Protein AF-A0A2A5Y1K6-F1 (afdb_monomer)

pLDDT: mean 95.36, std 6.52, range [63.84, 98.5]

Foldseek 3Di:
DPDPDDDDDAQEDEAFADEPVVRVVVVVVVVVVPHRYYHFDEWPCVVVVHACPDPVNPPGARHGGYYDD

Nearest PDB structures (foldseek):
  8gju-assembly1_K  TM=9.903E-01  e=7.008E-06  Homo sapiens
  8gju-assembly2_L  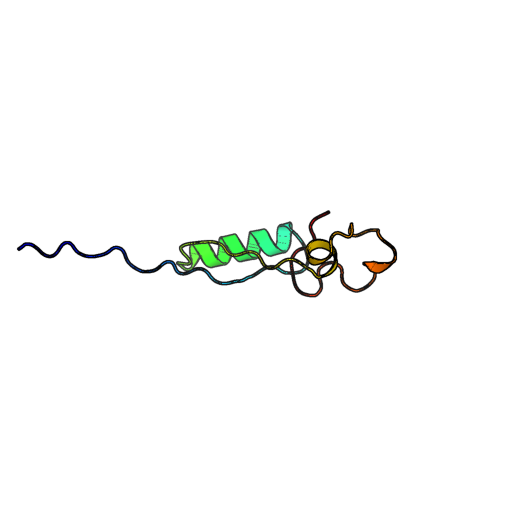TM=9.889E-01  e=1.911E-05  Homo sapiens
  8gju-assembly1_J  TM=9.914E-01  e=2.335E-05  Homo sapiens
  4r3u-assembly1_A-2  TM=9.869E-01  e=3.051E-05  Aquincola tertiaricarbonis
  4r3u-assembly2_B-3  TM=9.875E-01  e=4.872E-05  Aquincola tertiaricarbonis

Mean predicted aligned error: 3.87 Å

Radius of gyration: 16.63 Å; Cα contacts (8 Å, |Δi|>4): 118; chains: 1; bounding box: 28×23×57 Å

Structure (mmCIF, N/CA/C/O backbone):
data_AF-A0A2A5Y1K6-F1
#
_entry.id   AF-A0A2A5Y1K6-F1
#
loop_
_atom_site.group_PDB
_atom_site.id
_atom_site.type_symbol
_atom_site.label_atom_id
_atom_site.label_alt_id
_atom_site.label_comp_id
_atom_site.label_asym_id
_atom_site.lab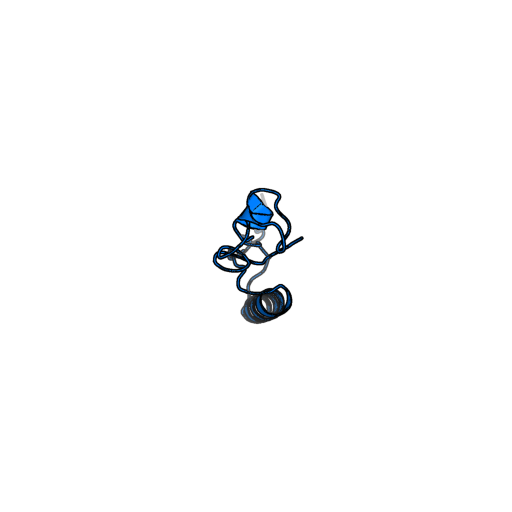el_entity_id
_atom_site.label_seq_id
_atom_site.pdbx_PDB_ins_code
_atom_site.Cartn_x
_atom_site.Cartn_y
_atom_site.Cartn_z
_atom_site.occupancy
_atom_site.B_iso_or_equiv
_atom_site.auth_seq_id
_atom_site.auth_comp_id
_atom_site.auth_asym_id
_atom_site.auth_atom_id
_atom_site.pdbx_PDB_model_num
ATOM 1 N N . MET A 1 1 ? -11.422 15.875 41.193 1.00 63.84 1 MET A N 1
ATOM 2 C CA . MET A 1 1 ? -11.067 15.775 39.761 1.00 63.84 1 MET A CA 1
ATOM 3 C C . MET A 1 1 ? -11.726 14.533 39.198 1.00 63.84 1 MET A C 1
ATOM 5 O O . MET A 1 1 ? -11.426 13.448 39.674 1.00 63.84 1 MET A O 1
ATOM 9 N N . ILE A 1 2 ? -12.649 14.683 38.250 1.00 68.62 2 ILE A N 1
ATOM 10 C CA . ILE A 1 2 ? -13.164 13.545 37.482 1.00 68.62 2 ILE A CA 1
ATOM 11 C C . ILE A 1 2 ? -12.103 13.251 36.420 1.00 68.62 2 ILE A C 1
ATOM 13 O O . ILE A 1 2 ? -11.783 14.129 35.624 1.00 68.62 2 ILE A O 1
ATOM 17 N N . ILE A 1 3 ? -11.496 12.065 36.454 1.00 76.69 3 ILE A N 1
ATOM 18 C CA . ILE A 1 3 ? -10.593 11.626 35.388 1.00 76.69 3 ILE A CA 1
ATOM 19 C C . ILE A 1 3 ? -11.482 11.162 34.237 1.00 76.69 3 ILE A C 1
ATOM 21 O O . ILE A 1 3 ? -12.134 10.122 34.337 1.00 76.69 3 ILE A O 1
ATOM 25 N N . GLU A 1 4 ? -11.547 11.944 33.162 1.00 81.88 4 GLU A N 1
ATOM 26 C CA . GLU A 1 4 ? -12.186 11.486 31.931 1.00 81.88 4 GLU A CA 1
ATOM 27 C C . GLU A 1 4 ? -11.418 10.293 31.355 1.00 81.88 4 GLU A C 1
ATOM 29 O O . GLU A 1 4 ? -10.186 10.279 31.279 1.00 81.88 4 GLU A O 1
ATOM 34 N N . LYS A 1 5 ? -12.163 9.268 30.935 1.00 82.25 5 LYS A N 1
ATOM 35 C CA . LYS A 1 5 ? -11.596 8.085 30.293 1.00 82.25 5 LYS A CA 1
ATOM 36 C C . LYS A 1 5 ? -10.973 8.491 28.955 1.00 82.25 5 LYS A C 1
ATOM 38 O O . LYS A 1 5 ? -11.684 8.910 28.043 1.00 82.25 5 LYS A O 1
ATOM 43 N N . GLN A 1 6 ? -9.658 8.325 28.822 1.00 88.38 6 GLN A N 1
ATOM 44 C CA . GLN A 1 6 ? -8.970 8.570 27.555 1.00 88.38 6 GLN A CA 1
ATOM 45 C C . GLN A 1 6 ? -9.490 7.635 26.456 1.00 88.38 6 GLN A C 1
ATOM 47 O O . GLN A 1 6 ? -9.797 6.461 26.697 1.00 88.38 6 GLN A O 1
ATOM 52 N N . LYS A 1 7 ? -9.587 8.165 25.231 1.00 89.50 7 LYS A N 1
ATOM 53 C CA . LYS A 1 7 ? -9.924 7.363 24.051 1.00 89.50 7 LYS A CA 1
ATOM 54 C C . LYS A 1 7 ? -8.858 6.273 23.852 1.00 89.50 7 LYS A C 1
ATOM 56 O O . LYS A 1 7 ? -7.677 6.553 24.052 1.00 89.50 7 LYS A O 1
ATOM 61 N N . PRO A 1 8 ? -9.249 5.047 23.462 1.00 91.88 8 PRO A N 1
ATOM 62 C CA . PRO A 1 8 ? -8.293 3.974 23.218 1.00 91.88 8 PRO A CA 1
ATOM 63 C C . PRO A 1 8 ? -7.378 4.295 22.030 1.00 91.88 8 PRO A C 1
ATOM 65 O O . PRO A 1 8 ? -7.722 5.089 21.151 1.00 91.88 8 PRO A O 1
ATOM 68 N N . TRP A 1 9 ? -6.220 3.637 21.996 1.00 94.81 9 TRP A N 1
ATOM 69 C CA . TRP A 1 9 ? -5.255 3.741 20.904 1.00 94.81 9 TRP A CA 1
ATOM 70 C C . TRP A 1 9 ? -5.833 3.257 19.570 1.00 94.81 9 TRP A C 1
ATOM 72 O O . TRP A 1 9 ? -6.664 2.350 19.520 1.00 94.81 9 TRP A O 1
ATOM 82 N N . LEU A 1 10 ? -5.340 3.837 18.475 1.00 96.06 10 LEU A N 1
ATOM 83 C CA . LEU A 1 10 ? -5.706 3.431 17.123 1.00 96.06 10 LEU A CA 1
ATOM 84 C C . LEU A 1 10 ? -5.023 2.106 16.753 1.00 96.06 10 LEU A C 1
ATOM 86 O O . LEU A 1 10 ? -3.796 2.027 16.709 1.00 96.06 10 LEU A O 1
ATOM 90 N N . ILE A 1 11 ? -5.807 1.094 16.386 1.00 97.50 11 ILE A N 1
ATOM 91 C CA . ILE A 1 11 ? -5.296 -0.139 15.782 1.00 97.50 11 ILE A CA 1
ATOM 92 C C . ILE A 1 11 ? -5.130 0.115 14.281 1.00 97.50 11 ILE A C 1
ATOM 94 O O . ILE A 1 11 ? -6.120 0.219 13.552 1.00 97.50 11 ILE A O 1
ATOM 98 N N . ARG A 1 12 ? -3.877 0.260 13.831 1.00 97.69 12 ARG A N 1
ATOM 99 C CA . ARG A 1 12 ? -3.521 0.699 12.472 1.00 97.69 12 ARG A CA 1
ATOM 100 C C . ARG A 1 12 ? -2.451 -0.199 11.841 1.00 97.69 12 ARG A C 1
ATOM 102 O O . ARG A 1 12 ? -1.285 0.178 11.760 1.00 97.69 12 ARG A O 1
ATOM 109 N N . THR A 1 13 ? -2.836 -1.395 11.404 1.00 96.88 13 THR A N 1
ATOM 110 C CA . THR A 1 13 ? -1.914 -2.325 10.735 1.00 96.88 13 THR A CA 1
ATOM 111 C C . THR A 1 13 ? -1.393 -1.729 9.427 1.00 96.88 13 THR A C 1
ATOM 113 O O . THR A 1 13 ? -2.179 -1.265 8.599 1.00 96.88 13 THR A O 1
ATOM 116 N N . TYR A 1 14 ? -0.071 -1.761 9.252 1.00 97.50 14 TYR A N 1
ATOM 117 C CA . TYR A 1 14 ? 0.611 -1.406 8.009 1.00 97.50 14 TYR A CA 1
ATOM 118 C C . TYR A 1 14 ? 0.457 -2.533 6.991 1.00 97.50 14 TYR A C 1
ATOM 120 O O . TYR A 1 14 ? 0.864 -3.663 7.260 1.00 97.50 14 TYR A O 1
ATOM 128 N N . ALA A 1 15 ? -0.190 -2.247 5.862 1.00 97.00 15 ALA A N 1
ATOM 129 C CA . ALA A 1 15 ? -0.514 -3.252 4.859 1.00 97.00 15 ALA A CA 1
ATOM 130 C C . ALA A 1 15 ? -0.664 -2.643 3.458 1.00 97.00 15 ALA A C 1
ATOM 132 O O . ALA A 1 15 ? -1.052 -1.489 3.311 1.00 97.00 15 ALA A O 1
ATOM 133 N N . GLY A 1 16 ? -0.403 -3.455 2.439 1.00 94.19 16 GLY A N 1
ATOM 134 C CA . GLY A 1 16 ? -0.557 -3.152 1.016 1.00 94.19 16 GLY A CA 1
ATOM 135 C C . GLY A 1 16 ? 0.144 -4.251 0.220 1.00 94.19 16 GLY A C 1
ATOM 136 O O . GLY A 1 16 ? 1.191 -4.725 0.654 1.00 94.19 16 GLY A O 1
ATOM 137 N N . HIS A 1 17 ? -0.463 -4.745 -0.859 1.00 87.50 17 HIS A N 1
ATOM 138 C CA . HIS A 1 17 ? 0.094 -5.861 -1.631 1.00 87.50 17 HIS A CA 1
ATOM 139 C C . HIS A 1 17 ? -0.572 -6.012 -3.004 1.00 87.50 17 HIS A C 1
ATOM 141 O O . HIS A 1 17 ? -1.796 -5.898 -3.109 1.00 87.50 17 HIS A O 1
ATOM 147 N N . SER A 1 18 ? 0.218 -6.404 -4.008 1.00 92.50 18 SER A N 1
ATOM 148 C CA . SER A 1 18 ? -0.221 -6.838 -5.337 1.00 92.50 18 SER A CA 1
ATOM 149 C C . SER A 1 18 ? -0.924 -5.745 -6.145 1.00 92.50 18 SER A C 1
ATOM 151 O O . SER A 1 18 ? -0.279 -5.113 -6.970 1.00 92.50 18 SER A O 1
ATOM 153 N N . SER A 1 19 ? -2.212 -5.490 -5.911 1.00 97.25 19 SER A N 1
ATOM 154 C CA . SER A 1 19 ? -3.003 -4.487 -6.634 1.00 97.25 19 SER A CA 1
ATOM 155 C C . SER A 1 19 ? -3.822 -3.616 -5.682 1.00 97.25 19 SER A C 1
ATOM 157 O O . SER A 1 19 ? -3.984 -3.933 -4.493 1.00 97.25 19 SER A O 1
ATOM 159 N N . ALA A 1 20 ? -4.373 -2.518 -6.204 1.00 97.81 20 ALA A N 1
ATOM 160 C CA . ALA A 1 20 ? -5.273 -1.647 -5.456 1.00 97.81 20 ALA A CA 1
ATOM 161 C C . ALA A 1 20 ? -6.538 -2.392 -4.989 1.00 97.81 20 ALA A C 1
ATOM 163 O O . ALA A 1 20 ? -6.955 -2.253 -3.837 1.00 97.81 20 ALA A O 1
ATOM 164 N N . GLU A 1 21 ? -7.119 -3.247 -5.833 1.00 98.12 21 GLU A N 1
ATOM 165 C CA . GLU A 1 21 ? -8.309 -4.048 -5.524 1.00 98.12 21 GLU A CA 1
ATOM 166 C C . GLU A 1 21 ? -8.030 -5.096 -4.442 1.00 98.12 21 GLU A C 1
ATOM 168 O O . GLU A 1 21 ? -8.820 -5.249 -3.498 1.00 98.12 21 GLU A O 1
ATOM 173 N N . ALA A 1 22 ? -6.898 -5.799 -4.549 1.00 97.38 22 ALA A N 1
ATOM 174 C CA . ALA A 1 22 ? -6.472 -6.786 -3.561 1.00 97.38 22 ALA A CA 1
ATOM 175 C C . ALA A 1 22 ? -6.216 -6.119 -2.200 1.00 97.38 22 ALA A C 1
ATOM 177 O O . ALA A 1 22 ? -6.733 -6.568 -1.169 1.00 97.38 22 ALA A O 1
ATOM 178 N N . SER A 1 23 ? -5.507 -4.988 -2.208 1.00 98.19 23 SER A N 1
ATOM 179 C CA . SER A 1 23 ? -5.241 -4.182 -1.015 1.00 98.19 23 SER A CA 1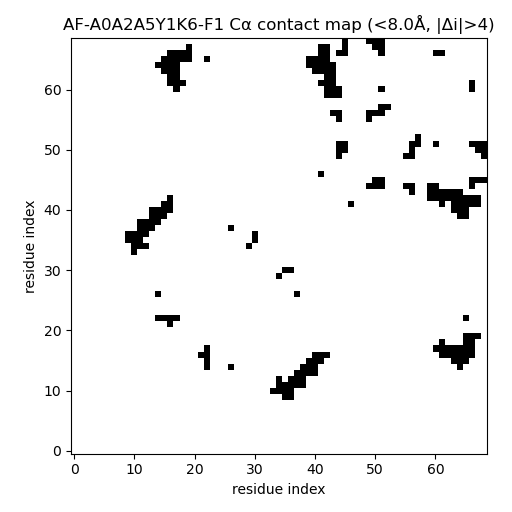
ATOM 180 C C . SER A 1 23 ? -6.534 -3.661 -0.379 1.00 98.19 23 SER A C 1
ATOM 182 O O . SER A 1 23 ? -6.743 -3.824 0.821 1.00 98.19 23 SER A O 1
ATOM 184 N N . ASN A 1 24 ? -7.472 -3.137 -1.172 1.00 98.12 24 ASN A N 1
ATOM 185 C CA . ASN A 1 24 ? -8.780 -2.686 -0.688 1.00 98.12 24 ASN A CA 1
ATOM 186 C C . ASN A 1 24 ? -9.594 -3.822 -0.047 1.00 98.12 24 ASN A C 1
ATOM 188 O O . ASN A 1 24 ? -10.234 -3.640 0.992 1.00 98.12 24 ASN A O 1
ATOM 192 N N . THR A 1 25 ? -9.555 -5.016 -0.641 1.00 98.12 25 THR A N 1
ATOM 193 C CA . THR A 1 25 ? -10.214 -6.205 -0.085 1.00 98.12 25 THR A CA 1
ATOM 194 C C . THR A 1 25 ? -9.619 -6.580 1.274 1.00 98.12 25 THR A C 1
ATOM 196 O O . THR A 1 25 ? -10.365 -6.828 2.228 1.00 98.12 25 THR A O 1
ATOM 199 N N . LEU A 1 26 ? -8.287 -6.550 1.399 1.00 96.94 26 LEU A N 1
ATOM 200 C CA . LEU A 1 26 ? -7.582 -6.752 2.666 1.00 96.94 26 LEU A CA 1
ATOM 201 C C . LEU A 1 26 ? -7.967 -5.693 3.710 1.00 96.94 26 LEU A C 1
ATOM 203 O O . LEU A 1 26 ? -8.309 -6.049 4.839 1.00 96.94 26 LEU A O 1
ATOM 207 N N . TYR A 1 27 ? -7.987 -4.410 3.341 1.00 98.00 27 TYR A N 1
ATOM 208 C CA . TYR A 1 27 ? -8.359 -3.318 4.247 1.00 98.00 27 TYR A CA 1
ATOM 209 C C . TYR A 1 27 ? -9.772 -3.499 4.792 1.00 98.00 27 TYR A C 1
ATOM 211 O O . TYR A 1 27 ? -9.978 -3.483 6.006 1.00 98.00 27 TYR A O 1
ATOM 219 N N . LYS A 1 28 ? -10.747 -3.769 3.917 1.00 98.19 28 LYS A N 1
ATOM 220 C CA . LYS A 1 28 ? -12.134 -4.032 4.323 1.00 98.19 28 LYS A CA 1
ATOM 221 C C . LYS A 1 28 ? -12.237 -5.245 5.248 1.00 98.19 28 LYS A C 1
ATOM 223 O O . LYS A 1 28 ? -12.999 -5.209 6.213 1.00 98.19 28 LYS A O 1
ATOM 228 N N . LYS A 1 29 ? -11.472 -6.310 4.987 1.00 98.06 29 LYS A N 1
ATOM 229 C CA . LYS A 1 29 ? -11.418 -7.495 5.858 1.00 98.06 29 LYS A CA 1
ATOM 230 C C . LYS A 1 29 ? -10.872 -7.149 7.244 1.00 98.06 29 LYS A C 1
ATOM 232 O O . LYS A 1 29 ? -11.433 -7.614 8.231 1.00 98.06 29 LYS A O 1
ATOM 237 N N . ASN A 1 30 ? -9.827 -6.332 7.330 1.00 97.69 30 ASN A N 1
ATOM 238 C CA . ASN A 1 30 ? -9.242 -5.943 8.611 1.00 97.69 30 ASN A CA 1
ATOM 239 C C . ASN A 1 30 ? -10.150 -4.993 9.400 1.00 97.69 30 ASN A C 1
ATOM 241 O O . ASN A 1 30 ? -10.323 -5.181 10.602 1.00 97.69 30 ASN A O 1
ATOM 245 N N . LEU A 1 31 ? -10.790 -4.032 8.727 1.00 98.06 31 LEU A N 1
ATOM 246 C CA . LEU A 1 31 ? -11.788 -3.151 9.343 1.00 98.06 31 LEU A CA 1
ATOM 247 C C . LEU A 1 31 ? -12.942 -3.966 9.948 1.00 98.06 31 LEU A C 1
ATOM 249 O O . LEU A 1 31 ? -13.290 -3.780 11.110 1.00 98.06 31 LEU A O 1
ATOM 253 N N . LYS A 1 32 ? -13.467 -4.958 9.211 1.00 98.38 32 LYS A N 1
ATOM 254 C CA . LYS A 1 32 ? -14.486 -5.895 9.726 1.00 98.38 32 LYS A CA 1
ATOM 255 C C . LYS A 1 32 ? -14.011 -6.721 10.931 1.00 98.38 32 LYS A C 1
ATOM 257 O O . LYS A 1 32 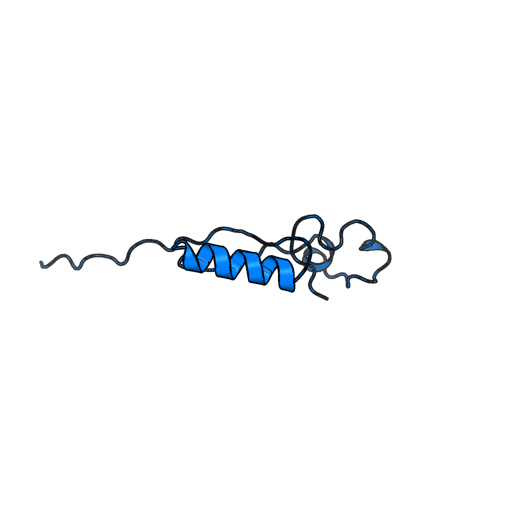? -14.843 -7.214 11.683 1.00 98.38 32 LYS A O 1
ATOM 262 N N . LYS A 1 33 ? -12.697 -6.884 11.113 1.00 97.81 33 LYS A N 1
ATOM 263 C CA . LYS A 1 33 ? -12.073 -7.598 12.241 1.00 97.81 33 LYS A CA 1
ATOM 264 C C . LYS A 1 33 ? -11.687 -6.688 13.415 1.00 97.81 33 LYS A C 1
ATOM 266 O O . LYS A 1 33 ? -11.055 -7.165 14.351 1.00 97.81 33 LYS A O 1
ATOM 271 N N . GLY A 1 34 ? -12.053 -5.405 13.382 1.00 97.12 34 GLY A N 1
ATOM 272 C CA . GLY A 1 34 ? -11.809 -4.471 14.484 1.00 97.12 34 GLY A CA 1
ATOM 273 C C . GLY A 1 34 ? -10.561 -3.599 14.338 1.00 97.12 34 GLY A C 1
ATOM 274 O O . GLY A 1 34 ? -10.203 -2.907 15.286 1.00 97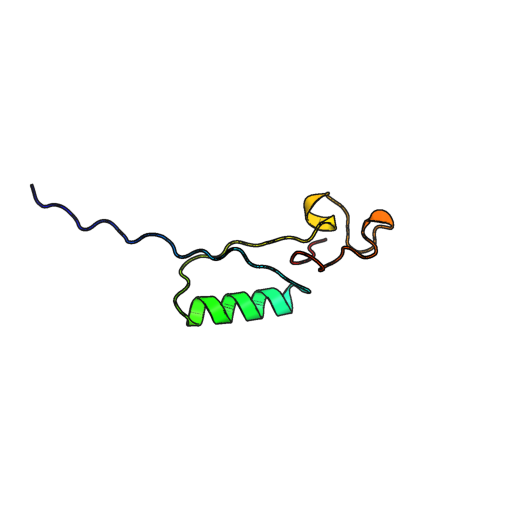.12 34 GLY A O 1
ATOM 275 N N . GLN A 1 35 ? -9.903 -3.582 13.171 1.00 98.00 35 GLN A N 1
ATOM 276 C CA . GLN A 1 35 ? -8.943 -2.519 12.857 1.00 98.00 35 GLN A CA 1
ATOM 277 C C . GLN A 1 35 ? -9.683 -1.174 12.809 1.00 98.00 35 GLN A C 1
ATOM 279 O O . GLN A 1 35 ? -10.759 -1.080 12.222 1.00 98.00 35 GLN A O 1
ATOM 284 N N . THR A 1 36 ? -9.108 -0.129 13.402 1.00 97.25 36 THR A N 1
ATOM 285 C CA . THR A 1 36 ? -9.780 1.173 13.560 1.00 97.25 36 THR A CA 1
ATOM 286 C C . THR A 1 36 ? -9.160 2.287 12.717 1.00 97.25 36 THR A C 1
ATOM 288 O O . THR A 1 36 ? -9.692 3.391 12.693 1.00 97.25 36 THR A O 1
ATOM 291 N N . GLY A 1 37 ? -8.048 2.031 12.022 1.00 97.50 37 GLY A N 1
ATOM 292 C CA . GLY A 1 37 ? -7.450 2.967 11.067 1.00 97.50 37 GLY A CA 1
ATOM 293 C C . GLY A 1 37 ? -6.656 2.257 9.977 1.00 97.50 37 GLY A C 1
ATOM 294 O O . GLY A 1 37 ? -6.249 1.116 10.160 1.00 97.50 37 GLY A O 1
ATOM 295 N N . LEU A 1 38 ? -6.403 2.919 8.848 1.00 97.8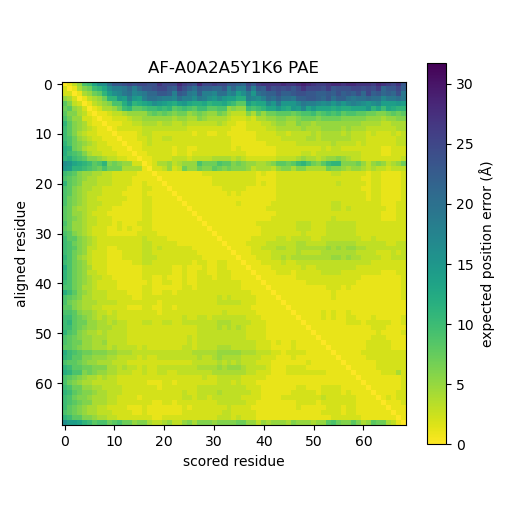8 38 LEU A N 1
ATOM 296 C CA . LEU A 1 38 ? -5.645 2.364 7.718 1.00 97.88 38 LEU A CA 1
ATOM 297 C C . LEU A 1 38 ? -4.210 2.908 7.685 1.00 97.88 38 LEU A C 1
ATOM 299 O O . LEU A 1 38 ? -3.983 4.065 8.022 1.00 97.88 38 LEU A O 1
ATOM 303 N N . SER A 1 39 ? -3.249 2.083 7.267 1.00 98.12 39 SER A N 1
ATOM 304 C CA . SER A 1 39 ? -1.867 2.491 6.987 1.00 98.12 39 SER A CA 1
ATOM 305 C C . SER A 1 39 ? -1.386 1.732 5.757 1.00 98.12 39 SER A C 1
ATOM 307 O O . SER A 1 39 ? -1.355 0.504 5.781 1.00 98.12 39 SER A O 1
ATOM 309 N N . VAL A 1 40 ? -1.050 2.457 4.693 1.00 98.31 40 VAL A N 1
ATOM 310 C CA . VAL A 1 40 ? -0.834 1.886 3.357 1.00 98.31 40 VAL A CA 1
ATOM 311 C C . VAL A 1 40 ? 0.650 1.641 3.109 1.00 98.31 40 VAL A C 1
ATOM 313 O O . VAL A 1 40 ? 1.444 2.564 3.267 1.00 98.31 40 VAL A O 1
ATOM 316 N N . ALA A 1 41 ? 1.003 0.419 2.710 1.00 98.31 41 ALA A N 1
ATOM 317 C CA . ALA A 1 41 ? 2.335 0.062 2.232 1.00 98.31 41 ALA A CA 1
ATOM 318 C C . ALA A 1 41 ? 2.385 0.139 0.704 1.00 98.31 41 ALA A C 1
ATOM 320 O O . ALA A 1 41 ? 1.670 -0.605 0.032 1.00 98.31 41 ALA A O 1
ATOM 321 N N . PHE A 1 42 ? 3.217 1.028 0.165 1.00 98.50 42 PHE A N 1
ATOM 322 C CA . PHE A 1 42 ? 3.415 1.195 -1.278 1.00 98.50 42 PHE A CA 1
ATOM 323 C C . PHE A 1 42 ? 4.518 0.280 -1.801 1.00 98.50 42 PHE A C 1
ATOM 325 O O . PHE A 1 42 ? 5.380 -0.152 -1.034 1.00 98.50 42 PHE A O 1
ATOM 332 N N . ASP A 1 43 ? 4.492 -0.046 -3.088 1.00 98.12 43 ASP A N 1
ATOM 333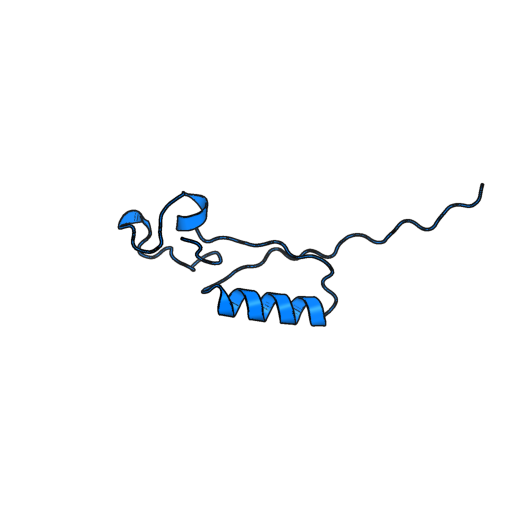 C CA . ASP A 1 43 ? 5.592 -0.772 -3.717 1.00 98.12 43 ASP A CA 1
ATOM 334 C C . ASP A 1 43 ? 6.830 0.124 -3.934 1.00 98.12 43 ASP A C 1
ATOM 336 O O . ASP A 1 43 ? 6.816 1.322 -3.640 1.00 98.12 43 ASP A O 1
ATOM 340 N N . LEU A 1 44 ? 7.942 -0.466 -4.382 1.00 97.94 44 LEU A N 1
ATOM 341 C CA . LEU A 1 44 ? 9.186 0.284 -4.557 1.00 97.94 44 LEU A CA 1
ATOM 342 C C . LEU A 1 44 ? 9.093 1.344 -5.677 1.00 97.94 44 LEU A C 1
ATOM 344 O O . LEU A 1 44 ? 9.552 2.463 -5.432 1.00 97.94 44 LEU A O 1
ATOM 348 N N . PRO A 1 45 ? 8.499 1.067 -6.858 1.00 98.38 45 PRO A N 1
ATOM 349 C CA . PRO A 1 45 ? 8.271 2.085 -7.886 1.00 98.38 45 PRO A CA 1
ATOM 350 C C . PRO A 1 45 ? 7.531 3.317 -7.358 1.00 98.38 45 PRO A C 1
ATOM 352 O O . PRO A 1 45 ? 8.066 4.419 -7.456 1.00 98.38 45 PRO A O 1
ATOM 355 N N . THR A 1 46 ? 6.394 3.147 -6.674 1.00 98.38 46 THR A N 1
ATOM 356 C CA . THR A 1 46 ? 5.654 4.272 -6.084 1.00 98.38 46 THR A CA 1
ATOM 357 C C . THR A 1 46 ? 6.486 5.027 -5.048 1.00 98.38 46 THR A C 1
ATOM 359 O O . THR A 1 46 ? 6.481 6.256 -5.028 1.00 98.38 46 THR A O 1
ATOM 362 N N . GLN A 1 47 ? 7.237 4.322 -4.192 1.00 98.00 47 GLN A N 1
ATOM 363 C CA . GLN A 1 47 ? 8.109 4.959 -3.193 1.00 98.00 47 GLN A CA 1
ATOM 364 C C . GLN A 1 47 ? 9.246 5.780 -3.819 1.00 98.00 47 GLN A C 1
ATOM 366 O O . GLN A 1 47 ? 9.726 6.731 -3.205 1.00 98.00 47 GLN A O 1
ATOM 371 N N . THR A 1 48 ? 9.693 5.395 -5.014 1.00 98.12 48 THR A N 1
ATOM 372 C CA . THR A 1 48 ? 10.825 6.013 -5.718 1.00 98.12 48 THR A CA 1
ATOM 373 C C . THR A 1 48 ? 10.400 6.957 -6.845 1.00 98.12 48 THR A C 1
ATOM 375 O O . THR A 1 48 ? 11.262 7.582 -7.458 1.00 98.12 48 THR A O 1
ATOM 378 N N . GLY A 1 49 ? 9.092 7.127 -7.068 1.00 98.19 49 GLY A N 1
ATOM 379 C CA . GLY A 1 49 ? 8.530 8.068 -8.040 1.00 98.19 49 GLY A CA 1
ATOM 380 C C . GLY A 1 49 ? 8.495 7.556 -9.481 1.00 98.19 49 GLY A C 1
ATOM 381 O O . GLY A 1 49 ? 8.506 8.368 -10.401 1.00 98.19 49 GLY A O 1
ATOM 382 N N . TYR A 1 50 ? 8.480 6.238 -9.684 1.00 98.44 50 TYR A N 1
ATOM 383 C CA . TYR A 1 50 ? 8.323 5.632 -11.004 1.00 98.44 50 TYR A CA 1
ATOM 384 C C . TYR A 1 50 ? 6.907 5.109 -11.224 1.00 98.44 50 TYR A C 1
ATOM 386 O O . TYR A 1 50 ? 6.362 4.398 -10.377 1.00 98.44 50 TYR A O 1
ATOM 394 N N . ASP A 1 51 ? 6.380 5.379 -12.417 1.00 98.44 51 ASP A N 1
ATOM 395 C CA . ASP A 1 51 ? 5.184 4.714 -12.921 1.00 98.44 51 ASP A CA 1
ATOM 396 C C . ASP A 1 51 ? 5.441 3.219 -13.140 1.00 98.44 51 ASP A C 1
ATOM 398 O O . ASP A 1 51 ? 6.569 2.769 -13.369 1.00 98.44 51 ASP A O 1
ATOM 402 N N . SER A 1 52 ? 4.371 2.429 -13.086 1.00 97.94 52 SER A N 1
ATOM 403 C CA . SER A 1 52 ? 4.434 0.967 -13.183 1.00 97.94 52 SER A CA 1
ATOM 404 C C . SER A 1 52 ? 4.967 0.463 -14.532 1.00 97.94 52 SER A C 1
ATOM 406 O O . SER A 1 52 ? 5.459 -0.663 -14.614 1.00 97.94 52 SER A O 1
ATOM 408 N N . ASP A 1 53 ? 4.875 1.268 -15.591 1.00 98.06 53 ASP A N 1
ATOM 409 C CA . ASP A 1 53 ? 5.398 0.966 -16.928 1.00 98.06 53 ASP A CA 1
ATOM 410 C C . ASP A 1 53 ? 6.827 1.495 -17.161 1.00 98.06 53 ASP A C 1
ATOM 412 O O . ASP A 1 53 ? 7.440 1.192 -18.190 1.00 98.06 53 ASP A O 1
ATOM 416 N N . HIS A 1 54 ? 7.407 2.214 -16.193 1.00 98.38 54 HIS A N 1
ATOM 417 C CA . HIS A 1 54 ? 8.775 2.704 -16.284 1.00 98.38 54 HIS A CA 1
ATOM 418 C C . HIS A 1 54 ? 9.777 1.539 -16.323 1.00 98.38 54 HIS A C 1
ATOM 420 O O . HIS A 1 54 ? 9.686 0.572 -15.563 1.00 98.38 54 HIS A O 1
ATOM 426 N N . ILE A 1 55 ? 10.811 1.641 -17.166 1.00 97.94 55 ILE A N 1
ATOM 427 C CA . ILE A 1 55 ? 11.779 0.549 -17.376 1.00 97.94 55 ILE A CA 1
ATOM 428 C C . ILE A 1 55 ? 12.478 0.096 -16.082 1.00 97.94 55 ILE A C 1
ATOM 430 O O . ILE A 1 55 ? 12.748 -1.093 -15.913 1.00 97.94 55 ILE A O 1
ATOM 434 N N . LEU A 1 56 ? 12.722 1.028 -15.153 1.00 97.81 56 LEU A N 1
ATOM 435 C CA . LEU A 1 56 ? 13.336 0.746 -13.848 1.00 97.81 56 LEU A CA 1
ATOM 436 C C . LEU A 1 56 ? 12.359 0.161 -12.814 1.00 97.81 56 LEU A C 1
ATOM 438 O O . LEU A 1 56 ? 12.809 -0.358 -11.799 1.00 97.81 56 LEU A O 1
ATOM 442 N N . ALA A 1 57 ? 11.046 0.214 -13.059 1.00 97.94 57 ALA A N 1
ATOM 443 C CA . ALA A 1 57 ? 10.033 -0.368 -12.175 1.00 97.94 57 ALA A CA 1
ATOM 444 C C . ALA A 1 57 ? 9.861 -1.884 -12.384 1.00 97.94 57 ALA A C 1
ATOM 446 O O . ALA A 1 57 ? 9.310 -2.590 -11.532 1.00 97.94 57 ALA A O 1
ATOM 447 N N . LYS A 1 58 ? 10.331 -2.407 -13.525 1.00 97.19 58 LYS A N 1
ATOM 448 C CA . LYS A 1 58 ? 10.121 -3.796 -13.936 1.00 97.19 58 LYS A CA 1
ATOM 449 C C . LYS A 1 58 ? 10.610 -4.782 -12.871 1.00 97.19 58 LYS A C 1
ATOM 451 O O . LYS A 1 58 ? 11.787 -4.827 -12.532 1.00 97.19 58 LYS A O 1
ATOM 456 N N . GLY A 1 59 ? 9.696 -5.634 -12.410 1.00 96.56 59 GLY A N 1
ATOM 457 C CA . GLY A 1 59 ? 9.972 -6.670 -11.410 1.00 96.56 59 GLY A CA 1
ATOM 458 C C . GLY A 1 59 ? 9.749 -6.240 -9.959 1.00 96.56 59 GLY A C 1
ATOM 459 O O . GLY A 1 59 ? 9.767 -7.105 -9.085 1.00 96.56 59 GLY A O 1
ATOM 460 N N . GLU A 1 60 ? 9.485 -4.957 -9.703 1.00 97.62 60 GLU A N 1
ATOM 461 C CA . GLU A 1 60 ? 9.203 -4.430 -8.361 1.00 97.62 60 GLU A CA 1
ATOM 462 C C . GLU A 1 60 ? 7.746 -3.962 -8.186 1.00 97.62 60 GLU A C 1
ATOM 464 O O . GLU A 1 60 ? 7.279 -3.839 -7.050 1.00 97.62 60 GLU A O 1
ATOM 469 N N . VAL A 1 61 ? 7.009 -3.793 -9.294 1.00 97.94 61 VAL A N 1
ATOM 470 C CA . VAL A 1 61 ? 5.579 -3.434 -9.302 1.00 97.94 61 VAL A CA 1
ATOM 471 C C . VAL A 1 61 ? 4.764 -4.417 -8.456 1.00 97.94 61 VAL A C 1
ATOM 473 O O . VAL A 1 61 ? 4.735 -5.620 -8.724 1.00 97.94 61 VAL A O 1
ATOM 476 N N . GLY A 1 62 ? 4.109 -3.907 -7.414 1.00 97.31 62 GLY A N 1
ATOM 477 C CA . GLY A 1 62 ? 3.233 -4.668 -6.517 1.00 97.31 62 GLY A CA 1
ATOM 478 C C . GLY A 1 62 ? 3.910 -5.713 -5.618 1.00 97.31 62 GLY A C 1
ATOM 479 O O . GLY A 1 62 ? 3.222 -6.451 -4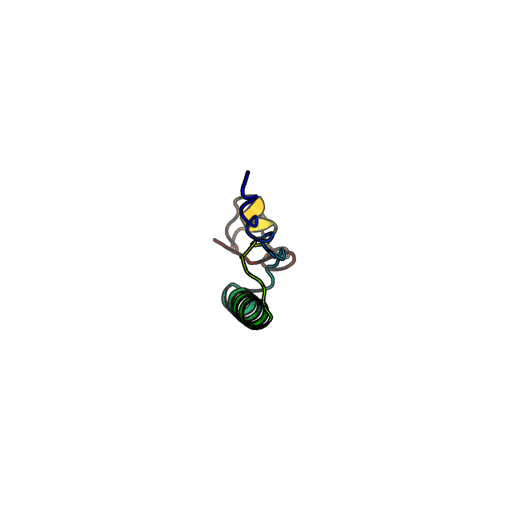.903 1.00 97.31 62 GLY A O 1
ATOM 480 N N . LYS A 1 63 ? 5.248 -5.800 -5.624 1.00 96.69 63 LYS A N 1
ATOM 481 C CA . LYS A 1 63 ? 6.006 -6.858 -4.931 1.00 96.69 63 LYS A CA 1
ATOM 482 C C . LYS A 1 63 ? 6.005 -6.699 -3.414 1.00 96.69 63 LYS A C 1
ATOM 484 O O . LYS A 1 63 ? 5.785 -7.665 -2.687 1.00 96.69 63 LYS A O 1
ATOM 489 N N . VAL A 1 64 ? 6.244 -5.477 -2.942 1.00 96.69 64 VAL A N 1
ATOM 490 C CA . VAL A 1 64 ? 6.387 -5.154 -1.507 1.00 96.69 64 VAL A CA 1
ATOM 491 C C . VAL A 1 64 ? 5.259 -4.275 -0.964 1.00 96.69 64 VAL A C 1
ATOM 493 O O . VAL A 1 64 ? 5.235 -3.968 0.224 1.00 96.69 64 VAL A O 1
ATOM 496 N N . GLY A 1 65 ? 4.316 -3.887 -1.820 1.00 97.62 65 GLY A N 1
ATOM 497 C CA . GLY A 1 65 ? 3.219 -3.001 -1.466 1.00 97.62 65 GLY A CA 1
ATOM 498 C C . GLY A 1 65 ? 2.201 -2.876 -2.591 1.00 97.62 65 GLY A C 1
ATOM 499 O O . GLY A 1 65 ? 2.216 -3.659 -3.538 1.00 97.62 65 GLY A O 1
ATOM 500 N N . VAL A 1 66 ? 1.291 -1.914 -2.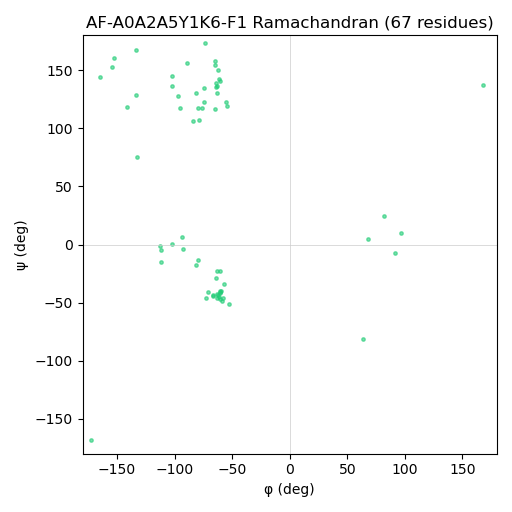468 1.00 98.44 66 VAL A N 1
ATOM 501 C CA . VAL A 1 66 ? 0.343 -1.569 -3.529 1.00 98.44 66 VAL A CA 1
ATOM 502 C C . VAL A 1 66 ? 1.017 -0.648 -4.559 1.00 98.44 66 VAL A C 1
ATOM 504 O O . VAL A 1 66 ? 1.615 0.346 -4.140 1.00 98.44 66 VAL A O 1
ATOM 507 N N . PRO A 1 67 ? 0.931 -0.947 -5.868 1.00 98.12 67 PRO A N 1
ATOM 508 C CA . PRO A 1 67 ? 1.388 -0.043 -6.915 1.00 98.12 67 PRO A CA 1
ATOM 509 C C . PRO A 1 67 ? 0.408 1.120 -7.070 1.00 98.12 67 PRO A C 1
ATOM 511 O O . PRO A 1 67 ? -0.806 0.910 -7.116 1.00 98.12 67 PRO A O 1
ATOM 514 N N . ILE A 1 68 ? 0.944 2.332 -7.164 1.00 97.88 68 ILE A N 1
ATOM 515 C CA . ILE A 1 68 ? 0.247 3.570 -7.527 1.00 97.88 68 ILE A CA 1
ATOM 516 C C . ILE A 1 68 ? 1.104 4.296 -8.566 1.00 97.88 68 ILE A C 1
ATOM 518 O O . ILE A 1 68 ? 2.302 4.501 -8.357 1.00 97.88 68 ILE A O 1
ATOM 522 N N . SER A 1 69 ? 0.488 4.663 -9.681 1.00 92.19 69 SER A N 1
ATOM 523 C CA . SER A 1 69 ? 1.092 5.389 -10.801 1.00 92.19 69 SER A CA 1
ATOM 524 C C . SER A 1 69 ? 0.107 6.461 -11.239 1.00 92.19 69 SER A C 1
ATOM 526 O O . SER A 1 69 ? -1.099 6.117 -11.298 1.00 92.19 69 SER A O 1
#

Solvent-accessible surface area (backbone atoms only — not comparable to full-atom values): 4029 Å² total; per-residue (Å²): 134,86,80,77,83,76,81,79,83,79,41,52,65,79,46,37,34,54,35,62,69,57,28,50,52,51,51,54,53,40,43,77,70,68,41,70,46,86,34,82,30,55,5,57,24,42,74,72,75,34,40,71,85,37,84,88,18,67,92,34,62,15,69,70,0,22,51,57,111

Secondary structure (DSSP, 8-state):
---PPPPPPP---EE--S-HHHHHHHHHHHHHTT--S-EEPBPHHHHHT--TTSGGGTTTTTTSSB---

Sequence (69 aa):
MIIEKQKPWLIRTYAGHSSAEASNTLYKKNLKKGQTGLSVAFDLPTQTGYDSDHILAKGEVGKVGVPIS